Protein AF-A0A177APY1-F1 (afdb_monomer_lite)

Foldseek 3Di:
DPQDQDQDDFDWDADPVRDIDTDHGDTDGDDPQNVLLVVLVVVCVVPVLLVLLLVLVVVVCVVDVVLCVLCPPHHDQDDDDNRHSVSVVSRSVRCVVCVVVLLVSLVPPPDDDPSSVSNNVSSD

Secondary structure (DSSP, 8-state):
------B---EEEE-TTS-EEEETT-B----HHHHHHHHHHHHHHHTHHHHHHHHHHHHHHHH-HHHHTT-SSSPPPPP--TT-HHHHHHHHHHHHHHHHHHHHHHHT----SHHHHHHHHHH-

pLDDT: mean 85.28, std 12.88, range [35.09, 96.75]

Sequence (124 aa):
MKLGGLKLKNESFNFDNGEIVHFNKLFHITCIVHLYHNITGKIISHYSNINELIISINIALSKCASRKKLFTKIPLPPNFCKTRFGDWLKIVEYYSKQYIFIKEIVNEIIDDDAIVKRVKKAVS

Structure (mmCIF, N/CA/C/O backbone):
data_AF-A0A177APY1-F1
#
_entry.id   AF-A0A177APY1-F1
#
loo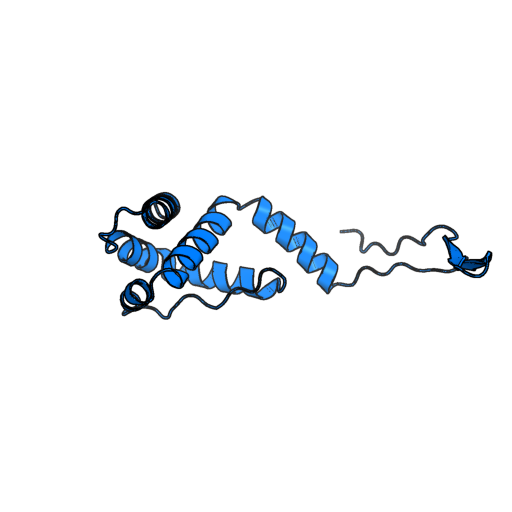p_
_atom_site.group_PDB
_atom_site.id
_atom_site.type_symbol
_atom_site.label_atom_id
_atom_site.label_alt_id
_atom_site.label_comp_id
_atom_site.label_asym_id
_atom_site.label_entity_id
_atom_site.label_seq_id
_atom_site.pdbx_PDB_ins_code
_atom_site.Cartn_x
_atom_site.Cartn_y
_atom_site.Cartn_z
_atom_site.occupancy
_atom_site.B_iso_or_equiv
_atom_site.auth_seq_id
_atom_site.auth_comp_id
_atom_site.auth_asym_id
_atom_site.auth_atom_id
_atom_site.pdbx_PDB_model_num
ATOM 1 N N . MET A 1 1 ? 1.070 -5.277 -26.983 1.00 36.56 1 MET A N 1
ATOM 2 C CA . MET A 1 1 ? 2.284 -4.686 -26.375 1.00 36.56 1 MET A CA 1
ATOM 3 C C . MET A 1 1 ? 3.448 -4.927 -27.330 1.00 36.56 1 MET A C 1
ATOM 5 O O . MET A 1 1 ? 3.831 -6.076 -27.488 1.00 36.56 1 MET A O 1
ATOM 9 N N . LYS A 1 2 ? 3.959 -3.908 -28.040 1.00 35.09 2 LYS A N 1
ATOM 10 C CA . LYS A 1 2 ? 5.222 -4.066 -28.785 1.00 35.09 2 LYS A CA 1
ATOM 11 C C . LYS A 1 2 ? 6.335 -4.132 -27.739 1.00 35.09 2 LYS A C 1
ATOM 13 O O . LYS A 1 2 ? 6.594 -3.127 -27.085 1.00 35.09 2 LYS A O 1
ATOM 18 N N . LEU A 1 3 ? 6.925 -5.308 -27.525 1.00 42.84 3 LEU A N 1
ATOM 19 C CA . LEU A 1 3 ? 8.166 -5.439 -26.759 1.00 42.84 3 LEU A CA 1
ATOM 20 C C . LEU A 1 3 ? 9.241 -4.697 -27.564 1.00 42.84 3 LEU A C 1
ATOM 22 O O . LEU A 1 3 ? 9.692 -5.161 -28.606 1.00 42.84 3 LEU A O 1
ATOM 26 N N . GLY A 1 4 ? 9.495 -3.452 -27.165 1.00 41.62 4 GLY A N 1
ATOM 27 C CA . GLY A 1 4 ? 10.234 -2.465 -27.942 1.00 41.62 4 GLY A CA 1
ATOM 28 C C . GLY A 1 4 ? 11.732 -2.718 -27.926 1.00 41.62 4 GLY A C 1
ATOM 29 O O . GLY A 1 4 ? 12.450 -2.093 -27.157 1.00 41.62 4 GLY A O 1
ATOM 30 N N . GLY A 1 5 ? 12.199 -3.581 -28.821 1.00 45.47 5 GLY A N 1
ATOM 31 C CA . GLY A 1 5 ? 13.538 -3.468 -29.384 1.00 45.47 5 GLY A CA 1
ATOM 32 C C . GLY A 1 5 ? 13.497 -2.524 -30.582 1.00 45.47 5 GLY A C 1
ATOM 33 O O . GLY A 1 5 ? 13.543 -2.975 -31.722 1.00 45.47 5 GLY A O 1
ATOM 34 N N . LEU A 1 6 ? 13.329 -1.217 -30.356 1.00 52.34 6 LEU A N 1
ATOM 35 C CA . LEU A 1 6 ? 13.632 -0.245 -31.407 1.00 52.34 6 LEU A CA 1
ATOM 36 C C . LEU A 1 6 ? 15.155 -0.210 -31.527 1.00 52.34 6 LEU A C 1
ATOM 38 O O . LEU A 1 6 ? 15.843 0.046 -30.539 1.00 52.34 6 LEU A O 1
ATOM 42 N N . LYS A 1 7 ? 15.684 -0.491 -32.723 1.00 50.50 7 LYS A N 1
ATOM 43 C CA . LYS A 1 7 ? 17.081 -0.185 -33.041 1.00 50.50 7 LYS A CA 1
ATOM 44 C C . LYS A 1 7 ? 17.256 1.303 -32.747 1.00 50.50 7 LYS A C 1
ATOM 46 O O . LYS A 1 7 ? 16.595 2.121 -33.393 1.00 50.50 7 LYS A O 1
ATOM 51 N N . LEU A 1 8 ? 18.044 1.642 -31.726 1.00 56.22 8 LEU A N 1
ATOM 52 C CA . LEU A 1 8 ? 18.349 3.044 -31.475 1.00 56.22 8 LEU A CA 1
ATOM 53 C C . LEU A 1 8 ? 19.060 3.566 -32.726 1.00 56.22 8 LEU A C 1
ATOM 55 O O . LEU A 1 8 ? 19.791 2.825 -33.395 1.00 56.22 8 LEU A O 1
ATOM 59 N N . LYS A 1 9 ? 18.769 4.815 -33.100 1.00 59.19 9 LYS A N 1
ATOM 60 C CA . LYS A 1 9 ? 19.520 5.496 -34.160 1.00 59.19 9 LYS A CA 1
ATOM 61 C C . LYS A 1 9 ? 21.005 5.493 -33.767 1.00 59.19 9 LYS A C 1
ATOM 63 O O . LYS A 1 9 ? 21.327 5.257 -32.610 1.00 59.19 9 LYS A O 1
ATOM 68 N N . ASN A 1 10 ? 21.903 5.701 -34.726 1.00 70.25 10 ASN A N 1
ATOM 69 C CA . ASN A 1 10 ? 23.338 5.792 -34.440 1.00 70.25 10 ASN A CA 1
ATOM 70 C C . ASN A 1 10 ? 23.566 6.825 -3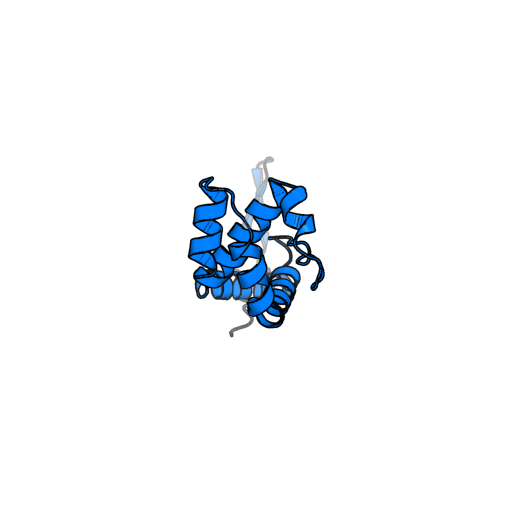3.319 1.00 70.25 10 ASN A C 1
ATOM 72 O O . ASN A 1 10 ? 23.363 8.016 -33.548 1.00 70.25 10 ASN A O 1
ATOM 76 N N . GLU A 1 11 ? 23.930 6.367 -32.121 1.00 77.75 11 GLU A N 1
ATOM 77 C CA . GLU A 1 11 ? 24.189 7.236 -30.969 1.00 77.75 11 GLU A CA 1
ATOM 78 C C . GLU A 1 11 ? 25.667 7.624 -30.965 1.00 77.75 11 GLU A C 1
ATOM 80 O O . GLU A 1 11 ? 26.533 6.815 -31.315 1.00 77.75 11 GLU A O 1
ATOM 85 N N . SER A 1 12 ? 25.960 8.863 -30.577 1.00 81.81 12 SER A N 1
ATOM 86 C CA . SER A 1 12 ? 27.330 9.356 -30.410 1.00 81.81 12 SER A CA 1
ATOM 87 C C . SER A 1 12 ? 27.474 9.937 -29.014 1.00 81.81 12 SER A C 1
ATOM 89 O O . SER A 1 12 ? 26.643 10.747 -28.606 1.00 81.81 12 SER A O 1
ATOM 91 N N . PHE A 1 13 ? 28.507 9.522 -28.287 1.00 80.5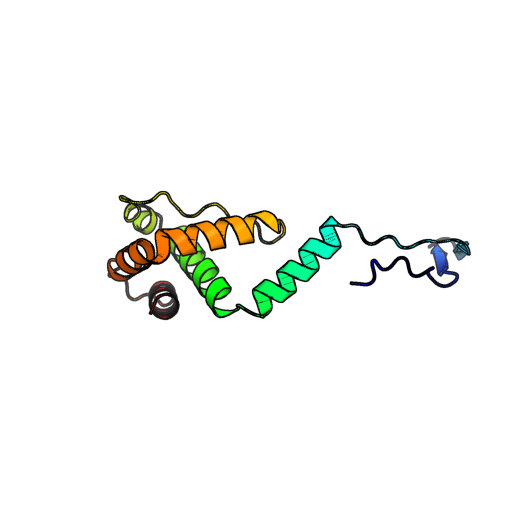0 13 PHE A N 1
ATOM 92 C CA . PHE A 1 13 ? 28.782 10.011 -26.937 1.00 80.50 13 PHE A CA 1
ATOM 93 C C . PHE A 1 13 ? 30.077 10.816 -26.952 1.00 80.50 13 PHE A C 1
ATOM 95 O O . PHE A 1 13 ? 31.091 10.337 -27.465 1.00 80.50 13 PHE A O 1
ATOM 102 N N . ASN A 1 14 ? 30.018 12.024 -26.393 1.00 86.00 14 ASN A N 1
ATOM 103 C CA . ASN A 1 14 ? 31.179 12.883 -26.195 1.00 86.00 14 ASN A CA 1
ATOM 104 C C . ASN A 1 14 ? 31.742 12.612 -24.802 1.00 86.00 14 ASN A C 1
ATOM 106 O O . ASN A 1 14 ? 31.001 12.671 -23.819 1.00 86.00 14 ASN A O 1
ATOM 110 N N . PHE A 1 15 ? 33.032 12.325 -24.727 1.00 82.12 15 PHE A N 1
ATOM 111 C CA . PHE A 1 15 ? 33.749 12.131 -23.475 1.00 82.12 15 PHE A CA 1
ATOM 112 C C . PHE A 1 15 ? 34.412 13.438 -23.034 1.00 82.12 15 PHE A C 1
ATOM 114 O O . PHE A 1 15 ? 34.695 14.314 -23.852 1.00 82.12 15 PHE A O 1
ATOM 121 N N . ASP A 1 16 ? 34.686 13.567 -21.735 1.00 87.06 16 ASP A N 1
ATOM 122 C CA . ASP A 1 16 ? 35.259 14.788 -21.146 1.00 87.06 16 ASP A CA 1
ATOM 123 C C . ASP A 1 16 ? 36.656 15.131 -21.701 1.00 87.06 16 ASP A C 1
ATOM 125 O O . ASP A 1 16 ? 37.100 16.275 -21.631 1.00 87.06 16 ASP A O 1
ATOM 129 N N . ASN A 1 17 ? 37.344 14.152 -22.297 1.00 89.56 17 ASN A N 1
ATOM 130 C CA . ASN A 1 17 ? 38.622 14.315 -22.995 1.00 89.56 17 ASN A CA 1
ATOM 131 C C . ASN A 1 17 ? 38.476 14.814 -24.451 1.00 89.56 17 ASN A C 1
ATOM 133 O O . ASN A 1 17 ? 39.477 14.934 -25.155 1.00 89.56 17 ASN A O 1
ATOM 137 N N . GLY A 1 18 ? 37.252 15.092 -24.908 1.00 87.44 18 GLY A N 1
ATOM 138 C CA . GLY A 1 18 ? 36.950 15.558 -26.262 1.00 87.44 18 GLY A CA 1
ATOM 139 C C . GLY A 1 18 ? 36.808 14.450 -27.309 1.00 87.44 18 GLY A C 1
ATOM 140 O O . GLY A 1 18 ? 36.543 14.753 -28.472 1.00 87.44 18 GLY A O 1
ATOM 141 N N . GLU A 1 19 ? 36.955 13.178 -26.933 1.00 90.31 19 GLU A N 1
ATOM 142 C CA . GLU A 1 19 ? 36.733 12.059 -27.849 1.00 90.31 19 GLU A CA 1
ATOM 143 C C . GLU A 1 19 ? 35.240 11.854 -28.125 1.00 90.31 19 GLU A C 1
ATOM 145 O O . GLU A 1 19 ? 34.393 11.974 -27.236 1.00 90.31 19 GLU A O 1
ATOM 150 N N . ILE A 1 20 ? 34.916 11.499 -29.371 1.00 90.50 20 ILE A N 1
ATOM 151 C CA . ILE A 1 20 ? 33.554 11.179 -29.805 1.00 90.50 20 ILE A CA 1
ATOM 152 C C . ILE A 1 20 ? 33.527 9.718 -30.242 1.00 90.50 20 ILE A C 1
ATOM 154 O O . ILE A 1 20 ? 34.232 9.331 -31.175 1.00 90.50 20 ILE A O 1
ATOM 158 N N . VAL A 1 21 ? 32.693 8.903 -29.594 1.00 87.81 21 VAL A N 1
ATOM 159 C CA . VAL A 1 21 ? 32.529 7.485 -29.948 1.00 87.81 21 VAL A CA 1
ATOM 160 C C . VAL A 1 21 ? 31.149 7.253 -30.546 1.00 87.81 21 VAL A C 1
ATOM 162 O O . VAL A 1 21 ? 30.129 7.565 -29.929 1.00 87.81 21 VAL A O 1
ATOM 165 N N . HIS A 1 22 ? 31.124 6.667 -31.744 1.00 85.88 22 HIS A N 1
ATOM 166 C CA . HIS A 1 22 ? 29.905 6.345 -32.485 1.00 85.88 22 HIS A CA 1
ATOM 167 C C . HIS A 1 22 ? 29.503 4.878 -32.296 1.00 85.88 22 HIS A C 1
ATOM 169 O O . HIS A 1 22 ? 30.286 3.965 -32.566 1.00 85.88 22 HIS A O 1
ATOM 175 N N . PHE A 1 23 ? 28.249 4.632 -31.918 1.00 80.31 23 PHE A N 1
ATOM 176 C CA . PHE A 1 23 ? 27.711 3.290 -31.724 1.00 80.31 23 PHE A CA 1
ATOM 177 C C . PHE A 1 23 ? 26.581 2.981 -32.716 1.00 80.31 23 PHE A C 1
ATOM 179 O O . PHE A 1 23 ? 25.393 3.155 -32.445 1.00 80.31 23 PHE A O 1
ATOM 186 N N . ASN A 1 24 ? 26.951 2.430 -33.874 1.00 76.38 24 ASN A N 1
ATOM 187 C CA . ASN A 1 24 ? 26.035 2.229 -35.011 1.00 76.38 24 ASN A CA 1
ATOM 188 C C . ASN A 1 24 ? 25.186 0.936 -34.937 1.00 76.38 24 ASN A C 1
ATOM 190 O O . ASN A 1 24 ? 24.459 0.596 -35.876 1.00 76.38 24 ASN A O 1
ATOM 194 N N . LYS A 1 25 ? 25.310 0.157 -33.853 1.00 77.62 25 LYS A N 1
ATOM 195 C CA . LYS A 1 25 ? 24.662 -1.162 -33.682 1.00 77.62 25 LYS A CA 1
ATOM 196 C C . LYS A 1 25 ? 24.037 -1.366 -32.295 1.00 77.62 25 LY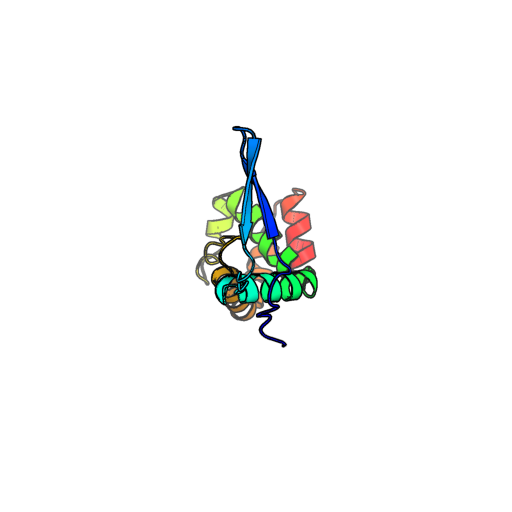S A C 1
ATOM 198 O O . LYS A 1 25 ? 23.873 -2.506 -31.870 1.00 77.62 25 LYS A O 1
ATOM 203 N N . LEU A 1 26 ? 23.697 -0.294 -31.579 1.00 74.94 26 LEU A N 1
ATOM 204 C CA . LEU A 1 26 ? 23.042 -0.437 -30.278 1.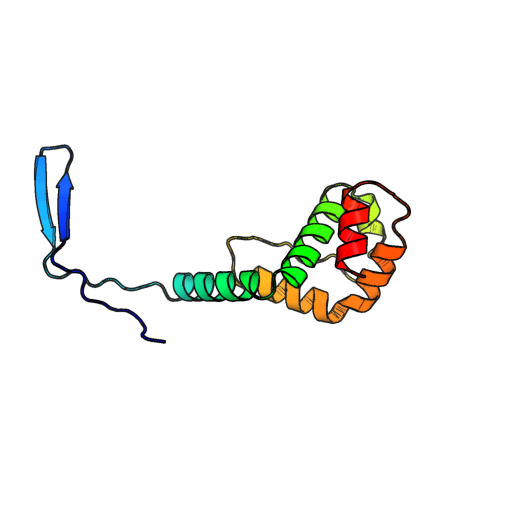00 74.94 26 LEU A CA 1
ATOM 205 C C . LEU A 1 26 ? 21.617 -0.970 -30.432 1.00 74.94 26 LEU A C 1
ATOM 207 O O . LEU A 1 26 ? 20.796 -0.444 -31.186 1.00 74.94 26 LEU A O 1
ATOM 211 N N . PHE A 1 27 ? 21.324 -2.008 -29.657 1.00 72.50 27 PHE A N 1
ATOM 212 C CA . PHE A 1 27 ? 19.980 -2.527 -29.472 1.00 72.50 27 PHE A CA 1
ATOM 213 C C . PHE A 1 27 ? 19.529 -2.163 -28.066 1.00 72.50 27 PHE A C 1
ATOM 215 O O . PHE A 1 27 ? 20.098 -2.629 -27.082 1.00 72.50 27 PHE A O 1
ATOM 222 N N . HIS A 1 28 ? 18.503 -1.324 -27.967 1.00 72.38 28 HIS A N 1
ATOM 223 C CA . HIS A 1 28 ? 17.871 -1.078 -26.684 1.00 72.38 28 HIS A CA 1
ATOM 224 C C . HIS A 1 28 ? 16.955 -2.246 -26.344 1.00 72.38 28 HIS A C 1
ATOM 226 O O . HIS A 1 28 ? 16.050 -2.580 -27.108 1.00 72.38 28 HIS A O 1
ATOM 232 N N . ILE A 1 29 ? 17.176 -2.847 -25.180 1.00 72.06 29 ILE A N 1
ATOM 233 C CA . ILE A 1 29 ? 16.292 -3.863 -24.622 1.00 72.06 29 ILE A CA 1
ATOM 234 C C . ILE A 1 29 ? 15.707 -3.280 -23.347 1.00 72.06 29 ILE A C 1
ATOM 236 O O . ILE A 1 29 ? 16.419 -3.026 -22.377 1.00 72.06 29 ILE A O 1
ATOM 240 N N . THR A 1 30 ? 14.391 -3.082 -23.323 1.00 73.88 30 THR A N 1
ATOM 241 C CA . THR A 1 30 ? 13.717 -2.772 -22.065 1.00 73.88 30 THR A CA 1
ATOM 242 C C . THR A 1 30 ? 13.700 -4.026 -21.205 1.00 73.88 30 THR A C 1
ATOM 244 O O . THR A 1 30 ? 13.100 -5.035 -21.575 1.00 73.88 30 THR A O 1
ATOM 247 N N . CYS A 1 31 ? 14.332 -3.953 -20.035 1.00 84.44 31 CYS A N 1
ATOM 248 C CA . CYS A 1 31 ? 14.236 -5.009 -19.038 1.00 84.44 31 CYS A CA 1
ATOM 249 C C . CYS A 1 31 ? 12.760 -5.295 -18.724 1.00 84.44 31 CYS A C 1
ATOM 251 O O . CYS A 1 31 ? 11.989 -4.380 -18.426 1.00 84.44 31 CYS A O 1
ATOM 253 N N . ILE A 1 32 ? 12.374 -6.571 -18.750 1.00 84.38 32 ILE A N 1
ATOM 254 C CA . ILE A 1 32 ? 11.008 -7.019 -18.449 1.00 84.38 32 ILE A CA 1
ATOM 255 C C . ILE A 1 32 ? 10.546 -6.478 -17.085 1.00 84.38 32 ILE A C 1
ATOM 257 O O . ILE A 1 32 ? 9.409 -6.032 -16.947 1.00 84.38 32 ILE A O 1
ATOM 261 N N . VAL A 1 33 ? 11.447 -6.415 -16.099 1.00 83.69 33 VAL A N 1
ATOM 262 C CA . VAL A 1 33 ? 11.171 -5.841 -14.772 1.00 83.69 33 VAL A CA 1
ATOM 263 C C . VAL A 1 33 ? 10.794 -4.358 -14.859 1.00 83.69 33 VAL A C 1
ATOM 265 O O . VAL A 1 33 ? 9.843 -3.930 -14.208 1.00 83.69 33 VAL A O 1
ATOM 268 N N . HIS A 1 34 ? 11.485 -3.580 -15.698 1.00 82.62 34 HIS A N 1
ATOM 269 C CA . HIS A 1 34 ? 11.170 -2.166 -15.918 1.00 82.62 34 HIS A CA 1
ATOM 270 C C . HIS A 1 34 ? 9.798 -2.013 -16.592 1.00 82.62 34 HIS A C 1
ATOM 272 O O . HIS A 1 34 ? 8.997 -1.159 -16.214 1.00 82.62 34 HIS A O 1
ATOM 278 N N . LEU A 1 35 ? 9.482 -2.880 -17.557 1.00 85.44 35 LEU A N 1
ATOM 279 C CA . LEU A 1 35 ? 8.172 -2.880 -18.202 1.00 85.44 35 LEU A CA 1
ATOM 280 C C . LEU A 1 35 ? 7.042 -3.180 -17.206 1.00 85.44 35 LEU A C 1
ATOM 282 O O . LEU A 1 35 ? 6.045 -2.458 -17.188 1.00 85.44 35 LEU A O 1
ATOM 286 N N . TYR A 1 36 ? 7.215 -4.181 -16.337 1.00 84.94 36 TYR A N 1
ATOM 287 C CA . TYR A 1 36 ? 6.268 -4.466 -15.256 1.00 84.94 36 TYR A CA 1
ATOM 288 C C . TYR A 1 36 ? 6.109 -3.278 -14.306 1.00 84.94 36 TYR A C 1
ATOM 290 O O . TYR A 1 36 ? 4.979 -2.904 -13.990 1.00 84.94 36 TYR A O 1
ATOM 298 N N . HIS A 1 37 ? 7.205 -2.631 -13.906 1.00 84.12 37 HIS A N 1
ATOM 299 C CA . HIS A 1 37 ? 7.149 -1.431 -13.071 1.00 84.12 37 HIS A CA 1
ATOM 300 C C . HIS A 1 37 ? 6.288 -0.326 -13.710 1.00 84.12 37 HIS A C 1
ATOM 302 O O . HIS A 1 37 ? 5.396 0.217 -13.058 1.00 84.12 37 HIS A O 1
ATOM 308 N N . ASN A 1 38 ? 6.455 -0.069 -15.010 1.00 85.25 38 ASN A N 1
ATOM 309 C CA . ASN A 1 38 ? 5.666 0.938 -15.729 1.00 85.25 38 ASN A CA 1
ATOM 310 C C . ASN A 1 38 ? 4.177 0.575 -15.828 1.00 85.25 38 ASN A C 1
ATOM 312 O O . ASN A 1 38 ? 3.316 1.440 -15.658 1.00 85.25 38 ASN A O 1
ATOM 316 N N . ILE A 1 39 ? 3.858 -0.698 -16.085 1.00 87.81 39 ILE A N 1
ATOM 317 C CA . ILE A 1 39 ? 2.468 -1.188 -16.094 1.00 87.81 39 ILE A CA 1
ATOM 318 C C . ILE A 1 39 ? 1.825 -0.961 -14.723 1.00 87.81 39 ILE A C 1
ATOM 320 O O . ILE A 1 39 ? 0.707 -0.463 -14.633 1.00 87.81 39 ILE A O 1
ATOM 324 N N . THR A 1 40 ? 2.559 -1.250 -13.656 1.00 85.69 40 THR A N 1
ATOM 325 C CA . THR A 1 40 ? 2.115 -1.022 -12.277 1.00 85.69 40 THR A CA 1
ATOM 326 C C . THR A 1 40 ? 1.826 0.435 -12.005 1.00 85.69 40 THR A C 1
ATOM 328 O O . THR A 1 40 ? 0.765 0.747 -11.484 1.00 85.69 40 THR A O 1
ATOM 331 N N . GLY A 1 41 ? 2.751 1.330 -12.363 1.00 87.00 41 GLY A N 1
ATOM 332 C CA . GLY A 1 41 ? 2.563 2.764 -12.176 1.00 87.00 41 GLY A CA 1
ATOM 333 C C . GLY A 1 41 ? 1.272 3.239 -12.842 1.00 87.00 41 GLY A C 1
ATOM 334 O O . GLY A 1 41 ? 0.506 3.984 -12.234 1.00 87.00 41 GLY A O 1
ATOM 335 N N . LYS A 1 42 ? 0.963 2.711 -14.036 1.00 91.44 42 LYS A N 1
ATOM 336 C CA . LYS A 1 42 ? -0.317 2.967 -14.709 1.00 91.44 42 LYS A CA 1
ATOM 337 C C . LYS A 1 42 ? -1.513 2.421 -13.927 1.00 91.44 42 LYS A C 1
ATOM 339 O O . LYS A 1 42 ? -2.462 3.169 -13.718 1.00 91.44 42 LYS A O 1
ATOM 344 N N . ILE A 1 43 ? -1.464 1.174 -13.454 1.00 90.31 43 ILE A N 1
ATOM 345 C CA . ILE A 1 43 ? -2.530 0.577 -12.627 1.00 90.31 43 ILE A CA 1
ATOM 346 C C . ILE A 1 43 ? -2.758 1.407 -11.354 1.00 90.31 43 ILE A C 1
ATOM 348 O O . ILE A 1 43 ? -3.890 1.782 -11.070 1.00 90.31 43 ILE A O 1
ATOM 352 N N . ILE A 1 44 ? -1.696 1.759 -10.628 1.00 90.44 44 ILE A N 1
ATOM 353 C CA . ILE A 1 44 ? -1.757 2.583 -9.412 1.00 90.44 44 ILE A CA 1
ATOM 354 C C . ILE A 1 44 ? -2.382 3.946 -9.708 1.00 90.44 44 ILE A C 1
ATOM 356 O O . ILE A 1 44 ? -3.237 4.405 -8.956 1.00 90.44 44 ILE A O 1
ATOM 360 N N . SER A 1 45 ? -1.971 4.591 -10.805 1.00 91.00 45 SER A N 1
ATOM 361 C CA . SER A 1 45 ? -2.525 5.889 -11.203 1.00 91.00 45 SER A CA 1
ATOM 362 C C . SER A 1 45 ? -4.010 5.806 -11.561 1.00 91.00 45 SER A C 1
ATOM 364 O O . SER A 1 45 ? -4.758 6.736 -11.276 1.00 91.00 45 SER A O 1
ATOM 366 N N . HIS A 1 46 ? -4.441 4.682 -12.141 1.00 94.69 46 HIS A N 1
ATOM 367 C CA . HIS A 1 46 ? -5.833 4.437 -12.497 1.00 94.69 46 HIS A CA 1
ATOM 368 C C . HIS A 1 46 ? -6.704 4.160 -11.262 1.00 94.69 46 HIS A C 1
ATOM 370 O O . HIS A 1 46 ? -7.799 4.700 -11.152 1.00 94.69 46 HIS A O 1
ATOM 376 N N . TYR A 1 47 ? -6.195 3.385 -10.300 1.00 92.19 47 TYR A N 1
ATOM 377 C CA . TYR A 1 47 ? -6.867 3.066 -9.034 1.00 92.19 47 TYR A CA 1
ATOM 378 C C . TYR A 1 47 ? -6.332 3.922 -7.879 1.00 92.19 47 TYR A C 1
ATOM 380 O O . TYR A 1 47 ? -5.891 3.420 -6.837 1.00 92.19 47 TYR A O 1
ATOM 388 N N . SER A 1 48 ? -6.351 5.241 -8.074 1.00 91.50 48 SER A N 1
ATOM 389 C CA . SER A 1 48 ? -5.775 6.210 -7.136 1.00 91.50 48 SER A CA 1
ATOM 390 C C . SER A 1 48 ? -6.430 6.171 -5.752 1.00 91.50 48 SER A C 1
ATOM 392 O O . SER A 1 48 ? -5.742 6.349 -4.749 1.00 91.50 48 SER A O 1
ATOM 394 N N . ASN A 1 49 ? -7.724 5.853 -5.678 1.00 92.81 49 ASN A N 1
ATOM 395 C CA . ASN A 1 49 ? -8.472 5.671 -4.434 1.00 92.81 49 ASN A CA 1
ATOM 396 C C . ASN A 1 49 ? -7.937 4.502 -3.587 1.00 92.81 49 ASN A C 1
ATOM 398 O O . ASN A 1 49 ? -7.737 4.653 -2.384 1.00 92.81 49 ASN A O 1
ATOM 402 N N . ILE A 1 50 ? -7.649 3.353 -4.209 1.00 92.19 50 ILE A N 1
ATOM 403 C CA . ILE A 1 50 ? -7.080 2.182 -3.523 1.00 92.19 50 ILE A CA 1
ATOM 404 C C . ILE A 1 50 ? -5.670 2.504 -3.030 1.00 92.19 50 ILE A C 1
ATOM 406 O O . ILE A 1 50 ? -5.297 2.178 -1.902 1.00 92.19 50 ILE A O 1
ATOM 410 N N . ASN A 1 51 ? -4.878 3.174 -3.865 1.00 91.81 51 ASN A N 1
ATOM 411 C CA . ASN A 1 51 ? -3.539 3.589 -3.476 1.00 91.81 51 ASN A CA 1
ATOM 412 C C . ASN A 1 51 ? -3.565 4.577 -2.296 1.00 91.81 51 ASN A C 1
ATOM 414 O O . ASN A 1 51 ? -2.759 4.463 -1.374 1.00 91.81 51 ASN A O 1
ATOM 418 N N . GLU A 1 52 ? -4.516 5.508 -2.298 1.00 92.50 52 GLU A N 1
ATOM 419 C CA . GLU A 1 52 ? -4.707 6.471 -1.218 1.00 92.50 52 GLU A CA 1
ATOM 420 C C . GLU A 1 52 ? -5.138 5.803 0.092 1.00 92.50 52 GLU A C 1
ATOM 422 O O . GLU A 1 52 ? -4.617 6.154 1.153 1.00 92.50 52 GLU A O 1
ATOM 427 N N . LEU A 1 53 ? -6.011 4.794 0.030 1.00 93.75 53 LEU A N 1
ATOM 428 C CA . LEU A 1 53 ? -6.366 3.949 1.172 1.00 93.75 53 LEU A CA 1
ATOM 429 C C . LEU A 1 53 ? -5.124 3.295 1.793 1.00 93.75 53 LEU A C 1
ATOM 431 O O . LEU A 1 53 ? -4.866 3.455 2.989 1.00 93.75 53 LEU A O 1
ATOM 435 N N . ILE A 1 54 ? -4.324 2.610 0.973 1.00 92.31 54 ILE A N 1
ATOM 436 C CA . ILE A 1 54 ? -3.109 1.909 1.412 1.00 92.31 54 ILE A CA 1
ATOM 437 C C . ILE A 1 54 ? -2.112 2.882 2.053 1.00 92.31 54 ILE A C 1
ATOM 439 O O . ILE A 1 54 ? -1.569 2.611 3.127 1.00 92.31 54 ILE A O 1
ATOM 443 N N . ILE A 1 55 ? -1.853 4.018 1.400 1.00 91.00 55 ILE A N 1
ATOM 444 C CA . ILE A 1 55 ? -0.902 5.021 1.890 1.00 91.00 55 ILE A CA 1
ATOM 445 C C . ILE A 1 55 ? -1.398 5.632 3.200 1.00 91.00 55 ILE A C 1
ATOM 447 O O . ILE A 1 55 ? -0.621 5.728 4.151 1.00 91.00 55 ILE A O 1
ATOM 451 N N . SER A 1 56 ? -2.675 6.010 3.274 1.00 93.12 56 SER A N 1
ATOM 452 C CA . SER A 1 56 ? -3.254 6.653 4.456 1.00 93.12 56 SER A CA 1
ATOM 453 C C . SER A 1 56 ? -3.171 5.744 5.679 1.00 93.12 56 SER A C 1
ATOM 455 O O . SER A 1 56 ? -2.698 6.176 6.731 1.00 93.12 56 SER A O 1
ATOM 457 N N . ILE A 1 57 ? -3.543 4.468 5.537 1.00 92.31 57 ILE A N 1
ATOM 458 C CA . ILE A 1 57 ? -3.476 3.499 6.638 1.00 92.31 57 ILE A CA 1
ATOM 459 C C . ILE A 1 57 ? -2.026 3.254 7.061 1.00 92.31 57 ILE A C 1
ATOM 461 O O . ILE A 1 57 ? -1.720 3.321 8.251 1.00 92.31 57 ILE A O 1
ATOM 465 N N . ASN A 1 58 ? -1.098 3.065 6.119 1.00 90.44 58 ASN A N 1
ATOM 466 C CA . ASN A 1 58 ? 0.319 2.894 6.454 1.00 90.44 58 ASN A CA 1
ATOM 467 C C . ASN A 1 58 ? 0.903 4.111 7.193 1.00 90.44 58 ASN A C 1
ATOM 469 O O . ASN A 1 58 ? 1.653 3.953 8.161 1.00 90.44 58 ASN A O 1
ATOM 473 N N . ILE A 1 59 ? 0.536 5.330 6.788 1.00 90.81 59 ILE A N 1
ATOM 474 C CA . ILE A 1 59 ? 0.941 6.554 7.490 1.00 90.81 59 ILE A CA 1
ATOM 475 C C . ILE A 1 59 ? 0.369 6.557 8.910 1.00 90.81 59 ILE A C 1
ATOM 477 O O . ILE A 1 59 ? 1.116 6.777 9.864 1.00 90.81 59 ILE A O 1
ATOM 481 N N . ALA A 1 60 ? -0.914 6.243 9.084 1.00 92.00 60 ALA A N 1
ATOM 482 C CA . ALA A 1 60 ? -1.524 6.184 10.407 1.00 92.00 60 ALA A CA 1
ATOM 483 C C . ALA A 1 60 ? -0.825 5.168 11.318 1.00 92.00 60 ALA A C 1
ATOM 485 O O . ALA A 1 60 ? -0.448 5.509 12.443 1.00 92.00 60 ALA A O 1
ATOM 486 N N . LEU A 1 61 ? -0.572 3.952 10.833 1.00 91.25 61 LEU A N 1
ATOM 487 C CA . LEU A 1 61 ? 0.096 2.907 11.612 1.00 91.25 61 LEU A CA 1
ATOM 488 C C . LEU A 1 61 ? 1.559 3.233 11.925 1.00 91.25 61 LEU A C 1
ATOM 490 O O . LEU A 1 61 ? 2.042 2.884 13.001 1.00 91.25 61 LEU A O 1
ATOM 494 N N . SER A 1 62 ? 2.278 3.903 11.020 1.00 90.19 62 SER A N 1
ATOM 495 C CA . SER A 1 62 ? 3.671 4.305 11.269 1.00 90.19 62 SER A CA 1
ATOM 496 C C . SER A 1 62 ? 3.789 5.416 12.314 1.00 90.19 62 SER A C 1
ATOM 498 O O . SER A 1 62 ? 4.753 5.438 13.074 1.00 90.19 62 SER A O 1
ATOM 500 N N . LYS A 1 63 ? 2.795 6.307 12.395 1.00 90.12 63 LYS A N 1
ATOM 501 C CA . LYS A 1 63 ? 2.801 7.459 13.306 1.00 90.12 63 LYS A CA 1
ATOM 502 C C . LYS A 1 63 ? 2.440 7.132 14.752 1.00 90.12 63 LYS A C 1
ATOM 504 O O . LYS A 1 63 ? 2.804 7.897 15.634 1.00 90.12 63 LYS A O 1
ATOM 509 N N . CYS A 1 64 ? 1.728 6.036 15.010 1.00 89.44 64 CYS A N 1
ATOM 510 C CA . CYS A 1 64 ? 1.397 5.643 16.377 1.00 89.44 64 CYS A CA 1
ATOM 511 C C . CYS A 1 64 ? 1.363 4.125 16.521 1.00 89.44 64 CYS A C 1
ATOM 513 O O . CYS A 1 64 ? 0.505 3.447 15.954 1.00 89.44 64 CYS A O 1
ATOM 515 N N . ALA A 1 65 ? 2.281 3.594 17.328 1.00 89.31 65 ALA A N 1
ATOM 516 C CA . ALA A 1 65 ? 2.384 2.161 17.569 1.00 89.31 65 ALA A CA 1
ATOM 517 C C . ALA A 1 65 ? 1.148 1.581 18.279 1.00 89.31 65 ALA A C 1
ATOM 519 O O . ALA A 1 65 ? 0.849 0.406 18.086 1.00 89.31 65 ALA A O 1
ATOM 520 N N . SER A 1 66 ? 0.394 2.377 19.054 1.00 91.75 66 SER A N 1
ATOM 521 C CA . SER A 1 66 ? -0.837 1.894 19.699 1.00 91.75 66 SER A CA 1
ATOM 522 C C . SER A 1 66 ? -1.909 1.504 18.679 1.00 91.75 66 SER A C 1
ATOM 524 O O . SER A 1 66 ? -2.604 0.519 18.898 1.00 91.75 66 SER A O 1
ATOM 526 N N . ARG A 1 67 ? -1.975 2.168 17.515 1.00 92.56 67 ARG A N 1
ATOM 527 C CA . ARG A 1 67 ? -2.908 1.808 16.432 1.00 92.56 67 ARG A CA 1
ATOM 528 C C . ARG A 1 67 ? -2.626 0.424 15.851 1.00 92.56 67 ARG A C 1
ATOM 530 O O . ARG A 1 67 ? -3.549 -0.264 15.434 1.00 92.56 67 ARG A O 1
ATOM 537 N N . LYS A 1 68 ? -1.369 -0.032 15.886 1.00 93.56 68 LYS A N 1
ATOM 538 C CA . LYS A 1 68 ? -1.017 -1.406 15.494 1.00 93.56 68 LYS A CA 1
ATOM 539 C C . LYS A 1 68 ? -1.591 -2.447 16.456 1.00 93.56 68 LYS A C 1
ATOM 541 O O . LYS A 1 68 ? -1.848 -3.563 16.029 1.00 93.56 68 LYS A O 1
ATOM 546 N N . LYS A 1 69 ? -1.830 -2.091 17.725 1.00 94.06 69 LYS A N 1
ATOM 547 C CA . LYS A 1 69 ? -2.414 -3.003 18.724 1.00 94.06 69 LYS A CA 1
ATOM 548 C C . LYS A 1 69 ? -3.893 -3.311 18.463 1.00 94.06 69 LYS A C 1
ATOM 550 O O . LYS A 1 69 ? -4.389 -4.285 19.010 1.00 94.06 69 LYS A O 1
ATOM 555 N N . LEU A 1 70 ? -4.573 -2.526 17.621 1.00 93.75 70 LEU A N 1
ATOM 556 C CA . LEU A 1 70 ? -5.957 -2.789 17.200 1.00 93.75 70 LEU A CA 1
ATOM 557 C C . LEU A 1 70 ? -6.059 -3.982 16.229 1.00 93.75 70 LEU A C 1
ATOM 559 O O . LEU A 1 70 ? -7.121 -4.577 16.079 1.00 93.75 70 LEU A O 1
ATOM 563 N N . PHE A 1 71 ? -4.949 -4.382 15.598 1.00 94.44 71 PHE A N 1
ATOM 564 C CA . PHE A 1 71 ? -4.879 -5.536 14.697 1.00 94.44 71 PHE A CA 1
ATOM 565 C C . PHE A 1 71 ? -4.798 -6.837 15.507 1.00 94.44 71 PHE A C 1
ATOM 567 O O . PHE A 1 71 ? -3.748 -7.467 15.605 1.00 94.44 71 PHE A O 1
ATOM 574 N N . THR A 1 72 ? -5.912 -7.210 16.138 1.00 94.25 72 THR A N 1
ATOM 575 C CA . THR A 1 72 ? -6.020 -8.407 16.992 1.00 94.25 72 THR A CA 1
ATOM 576 C C . THR A 1 72 ? -6.549 -9.625 16.236 1.00 94.25 72 THR A C 1
ATOM 578 O O . THR A 1 72 ? -6.108 -10.743 16.483 1.00 94.25 72 THR A O 1
ATOM 581 N N . LYS A 1 73 ? -7.479 -9.411 15.295 1.00 92.81 73 LYS A N 1
ATOM 582 C CA . LYS A 1 73 ? -8.139 -10.468 14.504 1.00 92.81 73 LYS A CA 1
ATOM 583 C C . LYS A 1 73 ? -7.425 -10.789 13.189 1.00 92.81 73 LYS A C 1
ATOM 585 O O . LYS A 1 73 ? -7.652 -11.845 12.609 1.00 92.81 73 LYS A O 1
ATOM 590 N N . ILE A 1 74 ? -6.595 -9.866 12.706 1.00 95.19 74 ILE A N 1
ATOM 591 C CA . ILE A 1 74 ? -5.904 -9.952 11.417 1.00 95.19 74 ILE A CA 1
ATOM 592 C C . ILE A 1 74 ? -4.431 -9.561 11.598 1.00 95.19 74 ILE A C 1
ATOM 594 O O . ILE A 1 74 ? -4.131 -8.736 12.465 1.00 95.19 74 ILE A O 1
ATOM 598 N N . PRO A 1 75 ? -3.500 -10.122 10.805 1.00 94.31 75 PRO A N 1
ATOM 599 C CA . PRO A 1 75 ? -2.102 -9.711 10.865 1.00 94.31 75 PRO A CA 1
ATOM 600 C C . PRO A 1 75 ? -1.952 -8.248 10.436 1.00 94.31 75 PRO A C 1
ATOM 602 O O . PRO A 1 75 ? -2.799 -7.712 9.731 1.00 94.31 75 PRO A O 1
ATOM 605 N N . LEU A 1 76 ? -0.859 -7.591 10.825 1.00 94.25 76 LEU A N 1
ATOM 606 C CA . LEU A 1 76 ? -0.559 -6.255 10.308 1.00 94.25 76 LEU A CA 1
ATOM 607 C C . LEU A 1 76 ? -0.394 -6.284 8.776 1.00 94.25 76 LEU A C 1
ATOM 609 O O . LEU A 1 76 ? 0.063 -7.296 8.232 1.00 94.25 76 LEU A O 1
ATOM 613 N N . PRO A 1 77 ? -0.701 -5.174 8.075 1.00 92.62 77 PRO A N 1
ATOM 614 C CA . PRO A 1 77 ? -0.493 -5.094 6.637 1.00 92.62 77 PRO A CA 1
ATOM 615 C C . PRO A 1 77 ? 0.971 -5.389 6.279 1.00 92.62 77 PRO A C 1
ATOM 617 O O . PRO A 1 77 ? 1.874 -4.960 7.007 1.00 92.62 77 PRO A O 1
ATOM 620 N N . PRO A 1 78 ? 1.236 -6.083 5.158 1.00 89.81 78 PRO A N 1
ATOM 621 C CA . PRO A 1 78 ? 2.599 -6.354 4.730 1.00 89.81 78 PRO A CA 1
ATOM 622 C C . PRO A 1 78 ? 3.351 -5.053 4.428 1.00 89.81 78 PRO A C 1
ATOM 624 O O . PRO A 1 78 ? 2.775 -4.069 3.957 1.00 89.81 78 PRO A O 1
ATOM 627 N N . ASN A 1 79 ? 4.662 -5.059 4.680 1.00 80.81 79 ASN A N 1
ATOM 628 C CA . ASN A 1 79 ? 5.513 -3.909 4.393 1.00 80.81 79 ASN A CA 1
ATOM 629 C C . ASN A 1 79 ? 5.513 -3.579 2.897 1.00 80.81 79 ASN A C 1
ATOM 631 O O . ASN A 1 79 ? 5.602 -4.461 2.042 1.00 80.81 79 ASN A O 1
ATOM 635 N N . PHE A 1 80 ? 5.471 -2.282 2.601 1.00 79.00 80 PHE A N 1
ATOM 636 C CA . PHE A 1 80 ? 5.442 -1.760 1.244 1.00 79.00 80 PHE A CA 1
ATOM 637 C C . PHE A 1 80 ? 6.770 -1.119 0.860 1.00 79.00 80 PHE A C 1
ATOM 639 O O . PHE A 1 80 ? 7.169 -0.123 1.464 1.00 79.00 80 PHE A O 1
ATOM 646 N N . CYS A 1 81 ? 7.404 -1.614 -0.202 1.00 75.06 81 CYS A N 1
ATOM 647 C CA . CYS A 1 81 ? 8.453 -0.875 -0.889 1.00 75.06 81 CYS A CA 1
ATOM 648 C C . CYS A 1 81 ? 7.908 -0.298 -2.200 1.00 75.06 81 CYS A C 1
ATOM 650 O O . CYS A 1 81 ? 7.582 -1.042 -3.123 1.00 75.06 81 CYS A O 1
ATOM 652 N N . LYS A 1 82 ? 7.850 1.037 -2.310 1.00 68.69 82 LYS A N 1
ATOM 653 C CA . LYS A 1 82 ? 7.337 1.736 -3.506 1.00 68.69 82 LYS A CA 1
ATOM 654 C C . LYS A 1 82 ? 8.055 1.340 -4.800 1.00 68.69 82 LYS A C 1
ATOM 656 O O . LYS A 1 82 ? 7.455 1.378 -5.867 1.00 68.69 82 LYS A O 1
ATOM 661 N N . THR A 1 83 ? 9.330 0.965 -4.713 1.00 69.69 83 THR A N 1
ATOM 662 C CA . THR A 1 83 ? 10.156 0.614 -5.875 1.00 69.69 83 THR A CA 1
ATOM 663 C C . THR A 1 83 ? 10.043 -0.861 -6.272 1.00 69.69 83 THR A C 1
ATOM 665 O O . THR A 1 83 ? 10.435 -1.216 -7.382 1.00 69.69 83 THR A O 1
ATOM 668 N N . ARG A 1 84 ? 9.456 -1.730 -5.430 1.00 77.62 84 ARG A N 1
ATOM 669 C CA . ARG A 1 84 ? 9.286 -3.163 -5.715 1.00 77.62 84 ARG A CA 1
ATOM 670 C C . ARG A 1 84 ? 7.834 -3.471 -6.080 1.00 77.62 84 ARG A C 1
ATOM 672 O O . ARG A 1 84 ? 7.000 -3.695 -5.211 1.00 77.62 84 ARG A O 1
ATOM 679 N N . PHE A 1 85 ? 7.551 -3.536 -7.384 1.00 71.19 85 PHE A N 1
ATOM 680 C CA . PHE A 1 85 ? 6.208 -3.769 -7.943 1.00 71.19 85 PHE A CA 1
ATOM 681 C C . PHE A 1 85 ? 5.396 -4.840 -7.200 1.00 71.19 85 PHE A C 1
ATOM 683 O O . PHE A 1 85 ? 4.265 -4.583 -6.787 1.00 71.19 85 PHE A O 1
ATOM 690 N N . GLY A 1 86 ? 5.974 -6.029 -7.012 1.00 79.44 86 GLY A N 1
ATOM 691 C CA . GLY A 1 86 ? 5.257 -7.164 -6.431 1.00 79.44 86 GLY A CA 1
ATOM 692 C C . GLY A 1 86 ? 4.703 -6.903 -5.028 1.00 79.44 86 GLY A C 1
ATOM 693 O O . GLY A 1 86 ? 3.744 -7.558 -4.631 1.00 79.44 86 GLY A O 1
ATOM 694 N N . ASP A 1 87 ? 5.251 -5.935 -4.290 1.00 86.19 87 ASP A N 1
ATOM 695 C CA . ASP A 1 87 ? 4.756 -5.604 -2.953 1.00 86.19 87 ASP A CA 1
ATOM 696 C C . ASP A 1 87 ? 3.424 -4.869 -3.007 1.00 86.19 87 ASP A C 1
ATOM 698 O O . ASP A 1 87 ? 2.558 -5.142 -2.180 1.00 86.19 87 ASP A O 1
ATOM 702 N N . TRP A 1 88 ? 3.217 -3.999 -4.002 1.00 87.31 88 TRP A N 1
ATOM 703 C CA . TRP A 1 88 ? 1.941 -3.297 -4.138 1.00 87.31 88 TRP A CA 1
ATOM 704 C C . TRP A 1 88 ? 0.793 -4.281 -4.375 1.00 87.31 88 TRP A C 1
ATOM 706 O O . TRP A 1 88 ? -0.232 -4.193 -3.709 1.00 87.31 88 TRP A O 1
ATOM 716 N N . LEU A 1 89 ? 0.988 -5.272 -5.254 1.00 88.38 89 LEU A N 1
ATOM 717 C CA . LEU A 1 89 ? -0.031 -6.293 -5.521 1.00 88.38 89 LEU A CA 1
ATOM 718 C C . LEU A 1 89 ? -0.342 -7.146 -4.287 1.00 88.38 89 LEU A C 1
ATOM 720 O O . LEU A 1 89 ? -1.511 -7.362 -3.984 1.00 88.38 89 LEU A O 1
ATOM 724 N N . LYS A 1 90 ? 0.682 -7.577 -3.540 1.00 91.00 90 LYS A N 1
ATOM 725 C CA . LYS A 1 90 ? 0.496 -8.331 -2.287 1.00 91.00 90 LYS A CA 1
ATOM 726 C C . LYS A 1 90 ? -0.283 -7.532 -1.247 1.00 91.00 90 LYS A C 1
ATOM 728 O O . LYS A 1 90 ? -1.102 -8.084 -0.518 1.00 91.00 90 LYS A O 1
ATOM 733 N N . ILE A 1 91 ? -0.032 -6.228 -1.175 1.00 92.25 91 ILE A N 1
ATOM 734 C CA . ILE A 1 91 ? -0.765 -5.332 -0.286 1.00 92.25 91 ILE A CA 1
ATOM 735 C C . ILE A 1 91 ? -2.210 -5.207 -0.739 1.00 92.25 91 ILE A C 1
ATOM 737 O O . ILE A 1 91 ? -3.104 -5.400 0.074 1.00 92.25 91 ILE A O 1
ATOM 741 N N . VAL A 1 92 ? -2.458 -4.923 -2.016 1.00 92.50 92 VAL A N 1
ATOM 742 C CA . VAL A 1 92 ? -3.824 -4.829 -2.545 1.00 92.50 92 VAL A CA 1
ATOM 743 C C . VAL A 1 92 ? -4.596 -6.116 -2.276 1.00 92.50 92 VAL A C 1
ATOM 745 O O . VAL A 1 92 ? -5.728 -6.057 -1.806 1.00 92.50 92 VAL A O 1
ATOM 748 N N . GLU A 1 93 ? -3.971 -7.274 -2.482 1.00 94.44 93 GLU A N 1
ATOM 749 C CA . GLU A 1 93 ? -4.565 -8.567 -2.156 1.00 94.44 93 GLU A CA 1
ATOM 750 C C . GLU A 1 93 ? -4.907 -8.673 -0.661 1.00 94.44 93 GLU A C 1
ATOM 752 O O . GLU A 1 93 ? -6.042 -9.007 -0.316 1.00 94.44 93 GLU A O 1
ATOM 757 N N . TYR A 1 94 ? -3.975 -8.332 0.233 1.00 95.69 94 TYR A N 1
ATOM 758 C CA . TYR A 1 94 ? -4.224 -8.295 1.676 1.00 95.69 94 TYR A CA 1
ATOM 759 C C . TYR A 1 94 ? -5.411 -7.383 2.032 1.00 95.69 94 TYR A C 1
ATOM 761 O O . TYR A 1 94 ? -6.345 -7.827 2.699 1.00 95.69 94 TYR A O 1
ATOM 769 N N . TYR A 1 95 ? -5.414 -6.137 1.548 1.00 94.56 95 TYR A N 1
ATOM 770 C CA . TYR A 1 95 ? -6.483 -5.176 1.827 1.00 94.56 95 TYR A CA 1
ATOM 771 C C . TYR A 1 95 ? -7.820 -5.652 1.261 1.00 94.56 95 TYR A C 1
ATOM 773 O O . TYR A 1 95 ? -8.828 -5.513 1.939 1.00 94.56 95 TYR A O 1
ATOM 781 N N . SER A 1 96 ? -7.840 -6.272 0.077 1.00 95.00 96 SER A N 1
ATOM 782 C CA . SER A 1 96 ? -9.070 -6.813 -0.515 1.00 95.00 96 SER A CA 1
ATOM 783 C C . SER A 1 96 ? -9.685 -7.931 0.332 1.00 95.00 96 SER A C 1
ATOM 785 O O . SER A 1 96 ? -10.897 -7.957 0.525 1.00 95.00 96 SER A O 1
ATOM 787 N N . LYS A 1 97 ? -8.854 -8.815 0.902 1.00 96.75 97 LYS A N 1
ATOM 788 C CA . LYS A 1 97 ? -9.306 -9.935 1.740 1.00 96.75 97 LYS A CA 1
ATOM 789 C C . LYS A 1 97 ? -9.735 -9.491 3.135 1.00 96.75 97 LYS A C 1
ATOM 791 O O . LYS A 1 97 ? -10.614 -10.109 3.721 1.00 96.75 97 LYS A O 1
ATOM 796 N N . GLN A 1 98 ? -9.107 -8.444 3.669 1.00 96.50 98 GLN A N 1
ATOM 797 C CA . GLN A 1 98 ? -9.299 -7.999 5.052 1.00 96.50 98 GLN A CA 1
ATOM 798 C C . GLN A 1 98 ? -10.087 -6.688 5.174 1.00 96.50 98 GLN A C 1
ATOM 800 O O . GLN A 1 98 ? -10.173 -6.129 6.265 1.00 96.50 98 GLN A O 1
ATOM 805 N N . TYR A 1 99 ? -10.661 -6.177 4.080 1.00 94.88 99 TYR A N 1
ATOM 806 C CA . TYR A 1 99 ? -11.226 -4.824 4.018 1.00 94.88 99 TYR A CA 1
ATOM 807 C C . TYR A 1 99 ? -12.258 -4.537 5.116 1.00 94.88 99 TYR A C 1
ATOM 809 O O . TYR A 1 99 ? -12.209 -3.478 5.737 1.00 94.88 99 TYR A O 1
ATOM 817 N N . ILE A 1 100 ? -13.154 -5.491 5.391 1.00 95.56 100 ILE A N 1
ATOM 818 C CA . ILE A 1 100 ? -14.203 -5.346 6.412 1.00 95.56 100 ILE A CA 1
ATOM 819 C C . ILE A 1 100 ? -13.576 -5.131 7.796 1.00 95.56 100 ILE A C 1
ATOM 821 O O . ILE A 1 100 ? -13.868 -4.135 8.452 1.00 95.56 100 ILE A O 1
ATOM 825 N N . PHE A 1 101 ? -12.638 -5.992 8.197 1.00 96.00 101 PHE A N 1
ATOM 826 C CA . PHE A 1 101 ? -11.923 -5.862 9.470 1.00 96.00 101 PHE A CA 1
ATOM 827 C C . PHE A 1 101 ? -11.089 -4.581 9.544 1.00 96.00 101 PHE A C 1
ATOM 829 O O . PHE A 1 101 ? -11.001 -3.950 10.591 1.00 96.00 101 PHE A O 1
ATOM 836 N N . ILE A 1 102 ? -10.488 -4.162 8.429 1.00 95.56 102 ILE A N 1
ATOM 837 C CA . ILE A 1 102 ? -9.744 -2.900 8.363 1.00 95.56 102 ILE A CA 1
ATOM 838 C C . ILE A 1 102 ? -10.682 -1.710 8.590 1.00 95.56 102 ILE A C 1
ATOM 840 O O . ILE A 1 102 ? -10.321 -0.787 9.319 1.00 95.56 102 ILE A O 1
ATOM 844 N N . LYS A 1 103 ? -11.886 -1.729 8.008 1.00 95.31 103 LYS A N 1
ATOM 845 C CA . LYS A 1 103 ? -12.899 -0.688 8.213 1.00 95.31 103 LYS A CA 1
ATOM 846 C C . LYS A 1 103 ? -13.353 -0.634 9.673 1.00 95.31 103 LYS A C 1
ATOM 848 O O . LYS A 1 103 ? -13.428 0.458 10.229 1.00 95.31 103 LYS A O 1
ATOM 853 N N . GLU A 1 104 ? -13.576 -1.786 10.306 1.00 95.44 104 GLU A N 1
ATOM 854 C CA . GLU A 1 104 ? -13.862 -1.883 11.747 1.00 95.44 104 GLU A CA 1
ATOM 855 C C . GLU A 1 104 ? -12.736 -1.262 12.586 1.00 95.44 104 GLU A C 1
ATOM 857 O O . GLU A 1 104 ? -12.984 -0.324 13.341 1.00 95.44 104 GLU A O 1
ATOM 862 N N . ILE A 1 105 ? -11.488 -1.690 12.370 1.00 94.81 105 ILE A N 1
ATOM 863 C CA . ILE A 1 105 ? -10.312 -1.176 13.088 1.00 94.81 105 ILE A CA 1
ATOM 864 C C . ILE A 1 105 ? -10.176 0.342 12.932 1.00 94.81 105 ILE A C 1
ATOM 866 O O . ILE A 1 105 ? -9.867 1.039 13.895 1.00 94.81 105 ILE A O 1
ATOM 870 N N . VAL A 1 106 ? -10.389 0.881 11.728 1.00 93.81 106 VAL A N 1
ATOM 871 C CA . VAL A 1 106 ? -10.308 2.329 11.487 1.00 93.81 106 VAL A CA 1
ATOM 872 C C . VAL A 1 106 ? -11.410 3.088 12.227 1.00 93.81 106 VAL A C 1
ATOM 874 O O . VAL A 1 106 ? -11.155 4.183 12.737 1.00 93.81 106 VAL A O 1
ATOM 877 N N . ASN A 1 107 ? -12.611 2.518 12.318 1.00 93.19 107 ASN A N 1
ATOM 878 C CA . ASN A 1 107 ? -13.720 3.114 13.058 1.00 93.19 107 ASN A CA 1
ATOM 879 C C . ASN A 1 107 ? -13.486 3.101 14.578 1.00 93.19 107 ASN A C 1
ATOM 881 O O . ASN A 1 107 ? -13.936 4.019 15.259 1.00 93.19 107 ASN A O 1
ATOM 885 N N . GLU A 1 108 ? -12.731 2.129 15.099 1.00 93.19 108 GLU A N 1
ATOM 886 C CA . GLU A 1 108 ? -12.315 2.072 16.509 1.00 93.19 108 GLU A CA 1
ATOM 887 C C . GLU A 1 108 ? -11.274 3.143 16.885 1.00 93.19 108 GLU A C 1
ATOM 889 O O . GLU A 1 108 ? -11.038 3.400 18.067 1.00 93.19 108 GLU A O 1
ATOM 894 N N . ILE A 1 109 ? -10.642 3.810 15.910 1.00 91.75 109 ILE A N 1
ATOM 895 C CA . ILE A 1 109 ? -9.702 4.900 16.193 1.00 91.75 109 ILE A CA 1
ATOM 896 C C . ILE A 1 109 ? -10.490 6.138 16.652 1.00 91.75 109 ILE A C 1
ATOM 898 O O . ILE A 1 109 ? -11.120 6.827 15.848 1.00 91.75 109 ILE A O 1
ATOM 902 N N . ILE A 1 110 ? -10.412 6.444 17.948 1.00 87.06 110 ILE A N 1
ATOM 903 C CA . ILE A 1 110 ? -11.125 7.567 18.590 1.00 87.06 110 ILE A CA 1
ATOM 904 C C . ILE A 1 110 ? -10.481 8.933 18.269 1.00 87.06 110 ILE A C 1
ATOM 906 O O . ILE A 1 110 ? -11.158 9.954 18.284 1.00 87.06 110 ILE A O 1
ATOM 910 N N . ASP A 1 111 ? -9.188 8.949 17.942 1.00 85.19 111 ASP A N 1
ATOM 911 C CA . ASP A 1 111 ? -8.405 10.155 17.631 1.00 85.19 111 ASP A CA 1
ATOM 912 C C . ASP A 1 111 ? -8.985 10.951 16.435 1.00 85.19 111 ASP A C 1
ATOM 914 O O . ASP A 1 111 ? -9.495 10.375 15.469 1.00 85.19 111 ASP A O 1
ATOM 918 N N . ASP A 1 112 ? -8.909 12.282 16.516 1.00 83.81 112 ASP A N 1
ATOM 919 C CA . ASP A 1 112 ? -9.476 13.237 15.553 1.00 83.81 112 ASP A CA 1
ATOM 920 C C . ASP A 1 112 ? -8.401 14.049 14.797 1.00 83.81 112 ASP A C 1
ATOM 922 O O . ASP A 1 112 ? -8.696 15.031 14.103 1.00 83.81 112 ASP A O 1
ATOM 926 N N . ASP A 1 113 ? -7.134 13.633 14.895 1.00 90.06 113 ASP A N 1
ATOM 927 C CA . ASP A 1 113 ? -6.038 14.189 14.102 1.00 90.06 113 ASP A CA 1
ATOM 928 C C . ASP A 1 113 ? -6.298 14.057 12.583 1.00 90.06 113 ASP A C 1
ATOM 930 O O 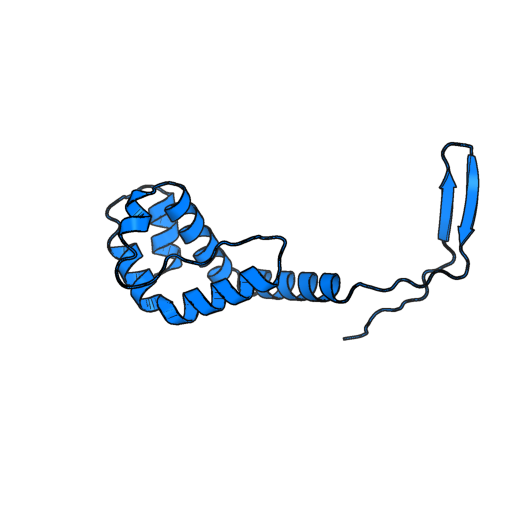. ASP A 1 113 ? -6.993 13.156 12.094 1.00 90.06 113 ASP A O 1
ATOM 934 N N . ALA A 1 114 ? -5.695 14.953 11.800 1.00 91.94 114 ALA A N 1
ATOM 935 C CA . ALA A 1 114 ? -5.835 15.041 10.349 1.00 91.94 114 ALA A CA 1
ATOM 936 C C . ALA A 1 114 ? -5.523 13.711 9.642 1.00 91.94 114 ALA A C 1
ATOM 938 O O . ALA A 1 114 ? -6.171 13.357 8.653 1.00 91.94 114 ALA A O 1
ATOM 939 N N . ILE A 1 115 ? -4.560 12.945 10.165 1.00 92.38 115 ILE A N 1
ATOM 940 C CA . ILE A 1 115 ? -4.205 11.626 9.630 1.00 92.38 115 ILE A CA 1
ATOM 941 C C . ILE A 1 115 ? -5.361 10.637 9.808 1.00 92.38 115 ILE A C 1
ATOM 943 O O . ILE A 1 115 ? -5.675 9.896 8.878 1.00 92.38 115 ILE A O 1
ATOM 947 N N . VAL A 1 116 ? -6.021 10.632 10.968 1.00 92.62 116 VAL A N 1
ATOM 948 C CA . VAL A 1 116 ? -7.141 9.720 11.233 1.00 92.62 116 VAL A CA 1
ATOM 949 C C . VAL A 1 116 ? -8.360 10.109 10.406 1.00 92.62 116 VAL A C 1
ATOM 951 O O . VAL A 1 116 ? -8.972 9.237 9.790 1.00 92.62 116 VAL A O 1
ATOM 954 N N . LYS A 1 117 ? -8.656 11.408 10.284 1.00 93.44 117 LYS A N 1
ATOM 955 C CA . LYS A 1 117 ? -9.703 11.918 9.380 1.00 93.44 117 LYS A CA 1
ATOM 956 C C . LYS A 1 117 ? -9.493 11.453 7.941 1.00 93.44 117 LYS A C 1
ATOM 958 O O . LYS A 1 117 ? -10.428 10.972 7.301 1.00 93.44 117 LYS A O 1
ATOM 963 N N . ARG A 1 118 ? -8.255 11.544 7.442 1.00 94.19 118 ARG A N 1
ATOM 964 C CA . ARG A 1 118 ? -7.886 11.073 6.100 1.00 94.19 118 ARG A CA 1
ATOM 965 C C . ARG A 1 118 ? -8.137 9.575 5.937 1.00 94.19 118 ARG A C 1
ATOM 967 O O . ARG A 1 118 ? -8.707 9.166 4.933 1.00 94.19 118 ARG A O 1
ATOM 974 N N . VAL A 1 119 ? -7.752 8.767 6.924 1.00 94.25 119 VAL A N 1
ATOM 975 C CA . VAL A 1 119 ? -7.945 7.310 6.884 1.00 94.25 119 VAL A CA 1
ATOM 976 C C . VAL A 1 119 ? -9.425 6.941 6.927 1.00 94.25 119 VAL A C 1
ATOM 978 O O . VAL A 1 119 ? -9.856 6.120 6.124 1.00 94.25 119 VAL A O 1
ATOM 981 N N . LYS A 1 120 ? -10.212 7.580 7.801 1.00 94.06 120 LYS A N 1
ATOM 982 C CA . LYS A 1 120 ? -11.668 7.389 7.886 1.00 94.06 120 LYS A CA 1
ATOM 983 C C . LYS A 1 120 ? -12.351 7.707 6.554 1.00 94.06 120 LYS A C 1
ATOM 985 O O . LYS A 1 120 ? -13.147 6.906 6.083 1.00 94.06 120 LYS A O 1
ATOM 990 N N . LYS A 1 121 ? -11.958 8.803 5.896 1.00 93.69 121 LYS A N 1
ATOM 991 C CA . LYS A 1 121 ? -12.426 9.156 4.545 1.00 93.69 121 LYS A CA 1
ATOM 992 C C . LYS A 1 121 ? -11.998 8.146 3.471 1.00 93.69 121 LYS A C 1
ATOM 994 O O . LYS A 1 121 ? -12.675 7.991 2.463 1.00 93.69 121 LYS A O 1
ATOM 999 N N . ALA A 1 122 ? -10.856 7.487 3.643 1.00 93.12 122 ALA A N 1
ATOM 1000 C CA . ALA A 1 122 ? -10.374 6.510 2.673 1.00 93.12 122 ALA A CA 1
ATOM 1001 C C . ALA A 1 122 ? -11.089 5.147 2.776 1.00 93.12 122 ALA A C 1
ATOM 1003 O O . ALA A 1 122 ? -11.114 4.412 1.791 1.00 93.12 122 ALA A O 1
ATOM 1004 N N . VAL A 1 123 ? -11.655 4.801 3.943 1.00 91.69 123 VAL A N 1
ATOM 1005 C CA . VAL A 1 123 ? -12.420 3.551 4.164 1.00 91.69 123 VAL A CA 1
ATOM 1006 C C . VAL A 1 123 ? -13.939 3.726 4.096 1.00 91.69 123 VAL A C 1
ATOM 1008 O O . VAL A 1 123 ? -14.660 2.724 4.098 1.00 91.69 123 VAL A O 1
ATOM 1011 N N . SER A 1 124 ? -14.434 4.965 4.113 1.00 82.50 124 SER A N 1
ATOM 1012 C CA . SER A 1 124 ? -15.864 5.288 4.046 1.00 82.50 124 SER A CA 1
ATOM 1013 C C . SER A 1 124 ? -16.436 4.928 2.687 1.00 82.50 124 SER A C 1
ATOM 1015 O O . SER A 1 124 ? -17.344 4.062 2.697 1.00 82.50 124 SER A O 1
#

Organism: NCBI:txid1819745

Radius of gyration: 22.19 Å; chains: 1; bounding box: 54×26×55 Å